Protein AF-A0A7U9QWN6-F1 (afdb_monomer_lite)

Secondary structure (DSSP, 8-state):
-HHHHHHHHHHHS--SS-HHHHHHHHHHHHHHTTSS-HHHHHHHHHHHHHHHHHHTHHHHHHHHHTHHHHGGGHHHHHHHHHHHHHHHHHHHHHHHHHHHHHHHT-

Foldseek 3Di:
DLLVVLVVVCVVPVDVDDSVVSSVVSVVVCVVVVVDDCVVCVVVVVVVVVCVVVVCVVVVVVVVVVCVVCVVCVVVVVVCVVVVVVVVVVVVVVVVVVVVVVVVVD

Sequence (106 aa):
MISFIGELLHEFLPLPVPASIYGIVILFACLECKIIKVADIRETSIFLIEIMPIMFIPAAVGLMDSWEIIKPSLLSYGVITVVTTVAVMAVSGKAVQFIMHRREKK

Radius of gyration: 19.56 Å; chains: 1; bounding box: 48×32×48 Å

pLDDT: mean 83.67, std 12.65, range [41.69, 97.06]

Structure (mmCIF, N/CA/C/O backbone):
data_AF-A0A7U9QWN6-F1
#
_entry.id   AF-A0A7U9QWN6-F1
#
loop_
_atom_site.group_PDB
_atom_site.id
_atom_site.type_symbol
_atom_site.label_atom_id
_atom_site.label_alt_id
_atom_site.label_comp_id
_atom_site.label_asym_id
_atom_site.label_entity_id
_atom_site.label_seq_id
_atom_site.pdbx_PDB_ins_code
_atom_site.Cartn_x
_atom_site.Cartn_y
_atom_site.Cartn_z
_atom_site.occupancy
_atom_site.B_iso_or_equiv
_atom_site.auth_seq_id
_atom_site.auth_comp_id
_atom_site.auth_asym_id
_atom_site.auth_atom_id
_atom_site.pdbx_PDB_model_num
ATOM 1 N N . MET A 1 1 ? 5.488 2.094 20.995 1.00 56.47 1 MET A N 1
ATOM 2 C CA . MET A 1 1 ? 4.764 1.240 21.968 1.00 56.47 1 MET A CA 1
ATOM 3 C C . MET A 1 1 ? 3.863 0.222 21.274 1.00 56.47 1 MET A C 1
ATOM 5 O O . MET A 1 1 ? 4.097 -0.960 21.457 1.00 56.47 1 MET A O 1
ATOM 9 N N . ILE A 1 2 ? 2.915 0.643 20.423 1.00 61.44 2 ILE A N 1
ATOM 10 C CA . ILE A 1 2 ? 2.032 -0.275 19.667 1.00 61.44 2 ILE A CA 1
ATOM 11 C C . ILE A 1 2 ? 2.820 -1.236 18.761 1.00 61.44 2 ILE A C 1
ATOM 13 O O . ILE A 1 2 ? 2.571 -2.434 18.802 1.00 61.44 2 ILE A O 1
ATOM 17 N N . SER A 1 3 ? 3.827 -0.752 18.024 1.00 60.00 3 SER A N 1
ATOM 18 C CA . SER A 1 3 ? 4.674 -1.617 17.184 1.00 60.00 3 SER A CA 1
ATOM 19 C C . SER A 1 3 ? 5.471 -2.648 17.990 1.00 60.00 3 SER A C 1
ATOM 21 O O . SER A 1 3 ? 5.624 -3.770 17.544 1.00 60.00 3 SER A O 1
ATOM 23 N N . PHE A 1 4 ? 5.895 -2.298 19.209 1.00 61.69 4 PHE A N 1
ATOM 24 C CA . PHE A 1 4 ? 6.646 -3.191 20.100 1.00 61.69 4 PHE A CA 1
ATOM 25 C C . PHE A 1 4 ? 5.745 -4.286 20.691 1.00 61.69 4 PHE A C 1
ATOM 27 O O . PHE A 1 4 ? 6.150 -5.433 20.816 1.00 61.69 4 PHE A O 1
ATOM 34 N N . ILE A 1 5 ? 4.487 -3.948 21.004 1.00 63.25 5 ILE A N 1
ATOM 35 C CA . ILE A 1 5 ? 3.460 -4.923 21.403 1.00 63.25 5 ILE A CA 1
ATOM 36 C C . ILE A 1 5 ? 3.088 -5.826 20.219 1.00 63.25 5 ILE A C 1
ATOM 38 O O . ILE A 1 5 ? 2.898 -7.019 20.416 1.00 63.25 5 ILE A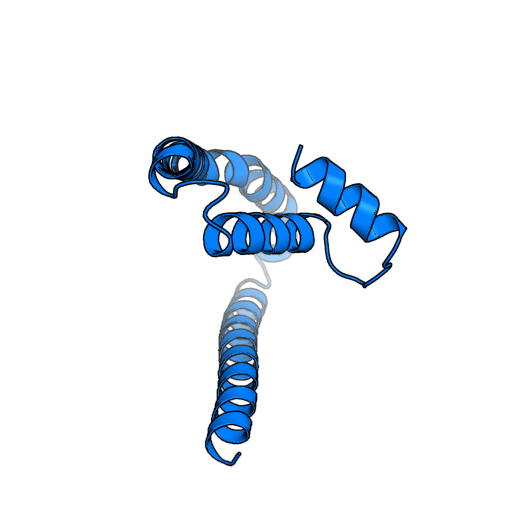 O 1
ATOM 42 N N . GLY A 1 6 ? 3.014 -5.283 18.999 1.00 60.00 6 GLY A N 1
ATOM 43 C CA . GLY A 1 6 ? 2.781 -6.057 17.775 1.00 60.00 6 GLY A CA 1
ATOM 44 C C . GLY A 1 6 ? 3.911 -7.037 17.455 1.00 60.00 6 GLY A C 1
ATOM 45 O O . GLY A 1 6 ? 3.638 -8.154 17.032 1.00 60.00 6 GLY A O 1
ATOM 46 N N . GLU A 1 7 ? 5.158 -6.654 17.718 1.00 63.78 7 GLU A N 1
ATOM 47 C CA . GLU A 1 7 ? 6.343 -7.505 17.564 1.00 63.78 7 GLU A CA 1
ATOM 48 C C . GLU A 1 7 ? 6.401 -8.597 18.648 1.00 63.78 7 GLU A C 1
ATOM 50 O O . GLU A 1 7 ? 6.615 -9.766 18.337 1.00 63.78 7 GLU A O 1
ATOM 55 N N . LEU A 1 8 ? 6.052 -8.261 19.898 1.00 63.56 8 LEU A N 1
ATOM 56 C CA . LEU A 1 8 ? 5.906 -9.235 20.990 1.00 63.56 8 LEU A CA 1
ATOM 57 C C . LEU A 1 8 ? 4.761 -10.239 20.738 1.00 63.56 8 LEU A C 1
ATOM 59 O O . LEU A 1 8 ? 4.859 -11.411 21.097 1.00 63.56 8 LEU A O 1
ATOM 63 N N . LEU A 1 9 ? 3.670 -9.793 20.105 1.00 58.78 9 LEU A N 1
ATOM 64 C CA . LEU A 1 9 ? 2.5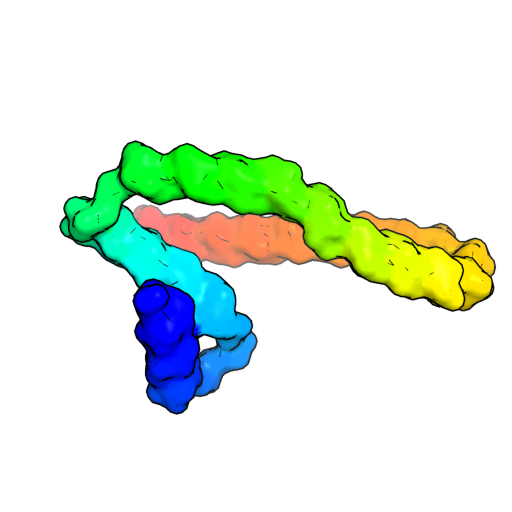62 -10.652 19.669 1.00 58.78 9 LEU A CA 1
ATOM 65 C C . LEU A 1 9 ? 2.929 -11.518 18.459 1.00 58.78 9 LEU A C 1
ATOM 67 O O . LEU A 1 9 ? 2.430 -12.636 18.363 1.00 58.78 9 LEU A O 1
ATOM 71 N N . HIS A 1 10 ? 3.787 -11.033 17.559 1.00 59.59 10 HIS A N 1
ATOM 72 C CA . HIS A 1 10 ? 4.294 -11.806 16.423 1.00 59.59 10 HIS A CA 1
ATOM 73 C C . HIS A 1 10 ? 5.195 -12.967 16.873 1.00 59.59 10 HIS A C 1
ATOM 75 O O . HIS A 1 10 ? 5.075 -14.069 16.345 1.00 59.59 10 HIS A O 1
ATOM 81 N N . GLU A 1 11 ? 6.022 -12.753 17.900 1.00 61.41 11 GLU A N 1
ATOM 82 C CA . GLU A 1 11 ? 6.816 -13.810 18.548 1.00 61.41 11 GLU A CA 1
ATOM 83 C C . GLU A 1 11 ? 5.931 -14.896 19.199 1.00 61.41 11 GLU A C 1
ATOM 85 O O . GLU A 1 11 ? 6.262 -16.079 19.157 1.00 61.41 11 GLU A O 1
ATOM 90 N N . PHE A 1 12 ? 4.775 -14.521 19.767 1.00 59.12 12 PHE A N 1
ATOM 91 C CA . PHE A 1 12 ? 3.851 -15.460 20.428 1.00 59.12 12 PHE A CA 1
ATOM 92 C C . PHE A 1 12 ? 2.843 -16.142 19.482 1.00 59.12 12 PHE A C 1
ATOM 94 O O . PHE A 1 12 ? 2.427 -17.273 19.739 1.00 59.12 12 PHE A O 1
ATOM 101 N N . LEU A 1 13 ? 2.432 -15.476 18.399 1.00 59.91 13 LEU A N 1
ATOM 102 C CA . LEU A 1 13 ? 1.618 -16.035 17.317 1.00 59.91 13 LEU A CA 1
ATOM 103 C C . LEU A 1 13 ? 2.403 -15.913 16.001 1.00 59.91 13 LEU A C 1
ATOM 105 O O . LEU A 1 13 ? 2.265 -14.891 15.319 1.00 59.91 13 LEU A O 1
ATOM 109 N N . PRO A 1 14 ? 3.165 -16.949 15.599 1.00 59.50 14 PRO A N 1
ATOM 110 C CA . PRO A 1 14 ? 3.942 -16.940 14.366 1.00 59.50 14 PRO A CA 1
ATOM 111 C C . PRO A 1 14 ? 3.009 -17.176 13.170 1.00 59.50 14 PRO A C 1
ATOM 113 O O . PRO A 1 14 ? 3.007 -18.235 12.542 1.00 59.50 14 PRO A O 1
ATOM 116 N N . LEU A 1 15 ? 2.152 -16.201 12.870 1.00 59.22 15 LEU A N 1
ATOM 117 C CA . LEU A 1 15 ? 1.454 -16.159 11.592 1.00 59.22 15 LEU A CA 1
ATOM 118 C C . LEU A 1 15 ? 2.420 -15.569 10.549 1.00 59.22 15 LEU A C 1
ATOM 120 O O . LEU A 1 15 ? 3.188 -14.664 10.880 1.00 59.22 15 LEU A O 1
ATOM 124 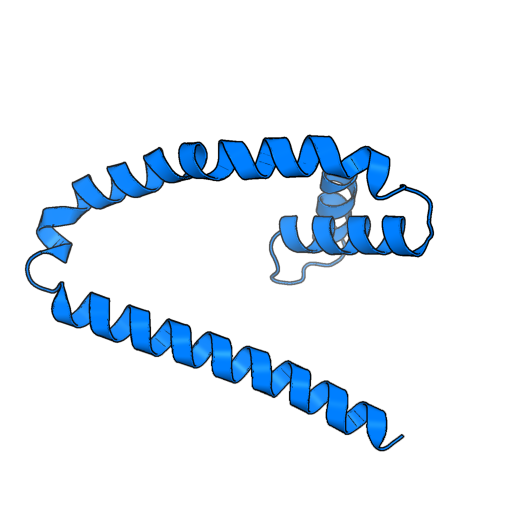N N . PRO A 1 16 ? 2.388 -16.038 9.287 1.00 64.44 16 PRO A N 1
ATOM 125 C CA . PRO A 1 16 ? 3.256 -15.575 8.200 1.00 64.44 16 PRO A CA 1
ATOM 126 C C . PRO A 1 16 ? 2.829 -14.186 7.689 1.00 64.44 16 PRO A C 1
ATOM 128 O O . PRO A 1 16 ? 2.577 -13.987 6.502 1.00 64.44 16 PRO A O 1
ATOM 131 N N . VAL A 1 17 ? 2.676 -13.223 8.595 1.00 69.44 17 VAL A N 1
ATOM 132 C CA . VAL A 1 17 ? 2.279 -11.844 8.310 1.00 69.44 17 VAL A CA 1
ATOM 133 C C . VAL A 1 17 ? 3.309 -10.879 8.900 1.00 69.44 17 VAL A C 1
ATOM 135 O O . VAL A 1 17 ? 3.766 -11.095 10.021 1.00 69.44 17 VAL A O 1
ATOM 138 N N . PRO A 1 18 ? 3.676 -9.805 8.176 1.00 73.69 18 PRO A N 1
ATOM 139 C CA . PRO A 1 18 ? 4.611 -8.804 8.681 1.00 73.69 18 PRO A CA 1
ATOM 140 C C . PRO A 1 18 ? 4.126 -8.156 9.983 1.00 73.69 18 PRO A C 1
ATOM 142 O O . PRO A 1 18 ? 2.928 -7.915 10.154 1.00 73.69 18 PRO A O 1
ATOM 145 N N . ALA A 1 19 ? 5.061 -7.761 10.851 1.00 76.19 19 ALA A N 1
ATOM 146 C CA . ALA A 1 19 ? 4.768 -7.062 12.107 1.00 76.19 19 ALA A CA 1
ATOM 147 C C . ALA A 1 19 ? 3.902 -5.793 11.918 1.00 76.19 19 ALA A C 1
ATOM 149 O O . ALA A 1 19 ? 3.094 -5.446 12.782 1.00 76.19 19 ALA A O 1
ATOM 150 N N . SER A 1 20 ? 4.001 -5.126 10.759 1.00 81.62 20 SER A N 1
ATOM 151 C CA . SER A 1 20 ? 3.179 -3.956 10.417 1.00 81.62 20 SER A CA 1
ATOM 152 C C . SER A 1 20 ? 1.675 -4.254 10.394 1.00 81.62 20 SER A C 1
ATOM 154 O O . SER A 1 20 ? 0.885 -3.400 10.799 1.00 81.62 20 SER A O 1
ATOM 156 N N . ILE A 1 21 ? 1.266 -5.464 9.998 1.00 84.00 21 ILE A N 1
ATOM 157 C CA . ILE A 1 21 ? -0.145 -5.871 9.981 1.00 84.00 21 ILE A CA 1
ATOM 158 C C . ILE A 1 21 ? -0.695 -5.957 11.409 1.00 84.00 21 ILE A C 1
ATOM 160 O O . ILE A 1 21 ? -1.779 -5.442 11.679 1.00 84.00 21 ILE A O 1
ATOM 164 N N . TYR A 1 22 ? 0.072 -6.517 12.351 1.00 80.19 22 TYR A N 1
ATOM 165 C CA . TYR A 1 22 ? -0.314 -6.554 13.766 1.00 80.19 22 TYR A CA 1
ATOM 166 C C . TYR A 1 22 ? -0.441 -5.149 14.358 1.00 80.19 22 TYR A C 1
ATOM 168 O O . TYR A 1 22 ? -1.409 -4.867 15.063 1.00 80.19 22 TYR A O 1
ATOM 176 N N . GLY A 1 23 ? 0.491 -4.247 14.032 1.00 82.12 23 GLY A N 1
ATOM 177 C CA . GLY A 1 23 ? 0.435 -2.852 14.473 1.00 82.12 23 GLY A CA 1
ATOM 178 C C . GLY A 1 23 ? -0.852 -2.140 14.040 1.00 82.12 23 GLY A C 1
ATOM 179 O O . GLY A 1 23 ? -1.464 -1.442 14.849 1.00 82.12 23 GLY A O 1
ATOM 180 N N . ILE A 1 24 ? -1.304 -2.368 12.800 1.00 86.00 24 ILE A N 1
ATOM 181 C CA . ILE A 1 24 ? -2.568 -1.818 12.280 1.00 86.00 24 ILE A CA 1
ATOM 182 C C . ILE A 1 24 ? -3.771 -2.398 13.031 1.00 86.00 24 ILE A C 1
ATOM 184 O O . ILE A 1 24 ? -4.658 -1.642 13.425 1.00 86.00 24 ILE A O 1
ATOM 188 N N . VAL A 1 25 ? -3.801 -3.713 13.270 1.00 86.06 25 VAL A N 1
ATOM 189 C CA . VAL A 1 25 ? -4.903 -4.367 14.000 1.00 86.06 25 VAL A CA 1
ATOM 190 C C . VAL A 1 25 ? -4.997 -3.859 15.442 1.00 86.06 25 VAL A C 1
ATOM 192 O O . VAL A 1 25 ? -6.095 -3.584 15.923 1.00 86.06 25 VAL A O 1
ATOM 195 N N . ILE A 1 26 ? -3.862 -3.678 16.122 1.00 84.38 26 ILE A N 1
ATOM 196 C CA . ILE A 1 26 ? -3.824 -3.136 17.487 1.00 84.38 26 ILE A CA 1
ATOM 197 C C . ILE A 1 26 ? -4.293 -1.679 17.502 1.00 84.38 26 ILE A C 1
ATOM 199 O O . ILE A 1 26 ? -5.122 -1.318 18.336 1.00 84.38 26 ILE A O 1
ATOM 203 N N . LEU A 1 27 ? -3.804 -0.845 16.577 1.00 86.25 27 LEU A N 1
ATOM 204 C CA . LEU A 1 27 ? -4.244 0.548 16.473 1.00 86.25 27 LEU A CA 1
ATOM 205 C C . LEU A 1 27 ? -5.755 0.626 16.219 1.00 86.25 27 LEU A C 1
ATOM 207 O O . LEU A 1 27 ? -6.444 1.401 16.878 1.00 86.25 27 LEU A O 1
ATOM 211 N N . PHE A 1 28 ? -6.272 -0.213 15.321 1.00 88.31 28 PHE A N 1
ATOM 212 C CA . PHE A 1 28 ? -7.702 -0.324 15.050 1.00 88.31 28 PHE A CA 1
ATOM 213 C C . PHE A 1 28 ? -8.491 -0.713 16.309 1.00 88.31 28 PHE A C 1
ATOM 215 O O . PHE A 1 28 ? -9.455 -0.035 16.656 1.00 88.31 28 PHE A O 1
ATOM 222 N N . ALA A 1 29 ? -8.041 -1.725 17.056 1.00 87.75 29 ALA A N 1
ATOM 223 C CA . ALA A 1 29 ? -8.670 -2.117 18.317 1.00 87.75 29 ALA A CA 1
ATOM 224 C C . ALA A 1 29 ? -8.647 -0.985 19.366 1.00 87.75 29 ALA A C 1
ATOM 226 O O . ALA A 1 29 ? -9.638 -0.763 20.058 1.00 87.75 29 ALA A O 1
ATOM 227 N N . CYS A 1 30 ? -7.554 -0.223 19.471 1.00 85.69 30 CYS A N 1
ATOM 228 C CA . CYS A 1 30 ? -7.474 0.934 20.370 1.00 85.69 30 CYS A CA 1
ATOM 229 C C . CYS A 1 30 ? -8.432 2.071 19.975 1.00 85.69 30 CYS A C 1
ATOM 231 O O . CYS A 1 30 ? -8.961 2.746 20.865 1.00 85.69 30 CYS A O 1
ATOM 233 N N . LEU A 1 31 ? -8.649 2.284 18.673 1.00 87.81 31 LEU A N 1
ATOM 234 C CA . LEU A 1 31 ? -9.606 3.264 18.149 1.00 87.81 31 LEU A CA 1
ATOM 235 C C . LEU A 1 31 ? -11.056 2.830 18.418 1.00 87.81 31 LEU A C 1
ATOM 237 O O . LEU A 1 31 ? -11.844 3.636 18.911 1.00 87.81 31 LEU A O 1
ATOM 241 N N . GLU A 1 32 ? -11.389 1.558 18.178 1.00 87.06 32 GLU A N 1
ATOM 242 C CA . GLU A 1 32 ? -12.707 0.975 18.488 1.00 87.06 32 GLU A CA 1
ATOM 243 C C . GLU A 1 32 ? -13.021 1.044 19.992 1.00 87.06 32 GLU A C 1
ATOM 245 O O . GLU A 1 32 ? -14.103 1.472 20.397 1.00 87.06 32 GLU A O 1
ATOM 250 N N . CYS A 1 33 ? -12.040 0.729 20.845 1.00 86.75 33 CYS A N 1
ATOM 251 C CA . CYS A 1 33 ? -12.153 0.857 22.301 1.00 86.75 33 CYS A CA 1
ATOM 252 C C . CYS A 1 33 ? -12.138 2.320 22.798 1.00 86.75 33 CYS A C 1
ATOM 254 O O . CYS A 1 33 ? -12.199 2.543 24.008 1.00 86.75 33 CYS A O 1
ATOM 256 N N . LYS A 1 34 ? -12.035 3.317 21.901 1.00 82.00 34 LYS A N 1
ATOM 257 C CA . LYS A 1 34 ? -11.935 4.763 22.199 1.00 82.00 34 LYS A CA 1
ATOM 258 C C . LYS A 1 34 ? -10.808 5.143 23.170 1.00 82.00 34 LYS A C 1
ATOM 260 O O . LYS A 1 34 ? -10.853 6.212 23.776 1.00 82.00 34 LYS A O 1
ATOM 265 N N . ILE A 1 35 ? -9.788 4.294 23.299 1.00 84.00 35 ILE A N 1
ATOM 266 C CA . ILE A 1 35 ? -8.595 4.570 24.115 1.00 84.00 35 ILE A CA 1
ATOM 267 C C . ILE A 1 35 ? -7.796 5.709 23.472 1.00 84.00 35 ILE A C 1
ATOM 269 O O . ILE A 1 35 ? -7.235 6.552 24.166 1.00 84.00 35 ILE A O 1
ATOM 273 N N . ILE A 1 36 ? -7.779 5.741 22.138 1.00 80.56 36 ILE A N 1
ATOM 274 C CA . ILE A 1 36 ? -7.110 6.757 21.326 1.00 80.56 36 ILE A CA 1
ATOM 275 C C . ILE A 1 36 ? -8.180 7.470 20.497 1.00 80.56 36 ILE A C 1
ATOM 277 O O . ILE A 1 36 ? -9.016 6.816 19.869 1.00 80.56 36 ILE A O 1
ATOM 281 N N . LYS A 1 37 ? -8.176 8.807 20.477 1.00 84.44 37 LYS A N 1
ATOM 282 C CA . LYS A 1 37 ? -9.061 9.572 19.590 1.00 84.44 37 LYS A CA 1
ATOM 283 C C . LYS A 1 37 ? -8.397 9.733 18.230 1.00 84.44 37 LYS A C 1
ATOM 285 O O . LYS A 1 37 ? -7.209 10.022 18.137 1.00 84.44 37 LYS A O 1
ATOM 290 N N . VAL A 1 38 ? -9.191 9.635 17.164 1.00 84.56 38 VAL A N 1
ATOM 291 C CA . VAL A 1 38 ? -8.712 9.847 15.785 1.00 84.56 38 VAL A CA 1
ATOM 292 C C . VAL A 1 38 ? -8.054 11.223 15.626 1.00 84.56 38 VAL A C 1
ATOM 294 O O . VAL A 1 38 ? -7.066 11.343 14.913 1.00 84.56 38 VAL A O 1
ATOM 297 N N . ALA A 1 39 ? -8.558 12.249 16.322 1.00 85.31 39 ALA A N 1
ATOM 298 C CA . ALA A 1 39 ? -7.990 13.597 16.294 1.00 85.31 39 ALA A CA 1
ATOM 299 C C . ALA A 1 39 ? -6.513 13.635 16.726 1.00 85.31 39 ALA A C 1
ATOM 301 O O . ALA A 1 39 ? -5.732 14.359 16.116 1.00 85.31 39 ALA A O 1
ATOM 302 N N . ASP A 1 40 ? -6.125 12.809 17.702 1.00 86.12 40 ASP A N 1
ATOM 303 C CA . ASP A 1 40 ? -4.774 12.810 18.271 1.00 86.12 40 ASP A CA 1
ATOM 304 C C . ASP A 1 40 ? -3.744 12.196 17.307 1.00 86.12 40 ASP A C 1
ATOM 306 O O . ASP A 1 40 ? -2.578 12.578 17.313 1.00 86.12 40 ASP A O 1
ATOM 310 N N . ILE A 1 41 ? -4.167 11.259 16.449 1.00 88.81 41 ILE A N 1
ATOM 311 C CA . ILE A 1 41 ? -3.290 10.575 15.481 1.00 88.81 41 ILE A CA 1
ATOM 312 C C . ILE A 1 41 ? -3.356 11.165 14.069 1.00 88.81 41 ILE A C 1
ATOM 314 O O . ILE A 1 41 ? -2.508 10.847 13.232 1.00 88.81 41 ILE A O 1
ATOM 318 N N . ARG A 1 42 ? -4.372 11.983 13.768 1.00 89.81 42 ARG A N 1
ATOM 319 C CA . ARG A 1 42 ? -4.660 12.455 12.407 1.00 89.81 42 ARG A CA 1
ATOM 320 C C . ARG A 1 42 ? -3.541 13.327 11.851 1.00 89.81 42 ARG A C 1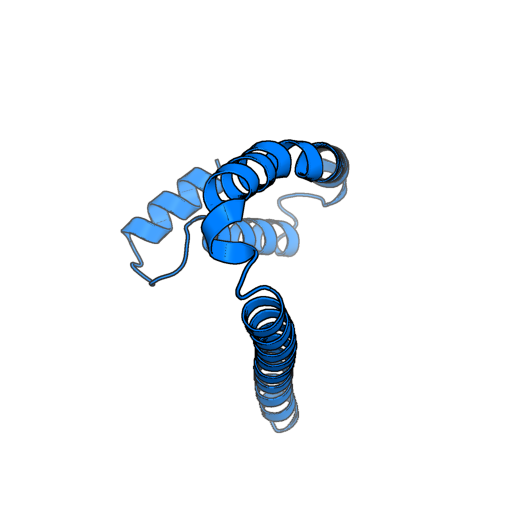
ATOM 322 O O . ARG A 1 42 ? -3.078 13.053 10.750 1.00 89.81 42 ARG A O 1
ATOM 329 N N . GLU A 1 43 ? -3.106 14.329 12.610 1.00 92.62 43 GLU A N 1
ATOM 330 C CA . GLU A 1 43 ? -2.030 15.246 12.199 1.00 92.62 43 GLU A CA 1
ATOM 331 C C . GLU A 1 43 ? -0.734 14.483 11.910 1.00 92.62 43 GLU A C 1
ATOM 333 O O . GLU A 1 43 ? -0.155 14.602 10.832 1.00 92.62 43 GLU A O 1
ATOM 338 N N . THR A 1 44 ? -0.324 13.599 12.824 1.00 90.75 44 THR A N 1
ATOM 339 C CA . THR A 1 44 ? 0.881 12.783 12.635 1.00 90.75 44 THR A CA 1
ATOM 340 C C . THR A 1 44 ? 0.751 11.834 11.445 1.00 90.75 44 THR A C 1
ATOM 342 O O . THR A 1 44 ? 1.708 11.659 10.699 1.00 90.75 44 THR A O 1
ATOM 345 N N . SER A 1 45 ? -0.423 11.235 11.229 1.00 90.62 45 SER A N 1
ATOM 346 C CA . SER A 1 45 ? -0.650 10.333 10.092 1.00 90.62 45 SER A CA 1
ATOM 347 C C . SER A 1 45 ? -0.563 11.072 8.758 1.00 90.62 45 SER A C 1
ATOM 349 O O . SER A 1 45 ? 0.046 10.556 7.827 1.00 90.62 45 SER A O 1
ATOM 351 N N . ILE A 1 46 ? -1.127 12.281 8.669 1.00 94.25 46 ILE A N 1
ATOM 352 C CA . ILE A 1 46 ? -1.032 13.125 7.469 1.00 94.25 46 ILE A CA 1
ATOM 353 C C . ILE A 1 46 ? 0.428 13.474 7.194 1.00 94.25 46 ILE A C 1
ATOM 355 O O . ILE A 1 46 ? 0.899 13.227 6.088 1.00 94.25 46 ILE A O 1
ATOM 359 N N . PHE A 1 47 ? 1.166 13.923 8.210 1.00 94.00 47 PHE A N 1
ATOM 360 C CA . PHE A 1 47 ? 2.596 14.200 8.083 1.00 94.00 47 PHE A CA 1
ATOM 361 C C . PHE A 1 47 ? 3.391 12.980 7.578 1.00 94.00 47 PHE A C 1
ATOM 363 O O . PHE A 1 47 ? 4.223 13.099 6.680 1.00 94.00 47 PHE A O 1
ATOM 370 N N . LEU A 1 48 ? 3.113 11.781 8.106 1.00 92.75 48 LEU A N 1
ATOM 371 C CA . LEU A 1 48 ? 3.763 10.547 7.650 1.00 92.75 48 LEU A CA 1
ATOM 372 C C . LEU A 1 48 ? 3.403 10.186 6.199 1.00 92.75 48 LEU A C 1
ATOM 374 O O . LEU A 1 48 ? 4.260 9.712 5.453 1.00 92.75 48 LEU A O 1
ATOM 378 N N . ILE A 1 49 ? 2.154 10.413 5.788 1.00 93.44 49 ILE A N 1
ATOM 379 C CA . ILE A 1 49 ? 1.708 10.202 4.403 1.00 93.44 49 ILE A CA 1
ATOM 380 C C . ILE A 1 49 ? 2.402 11.194 3.461 1.00 93.44 49 ILE A C 1
ATOM 382 O O . ILE A 1 49 ? 2.809 10.807 2.366 1.00 93.44 49 ILE A O 1
ATOM 386 N N . GLU A 1 50 ? 2.593 12.442 3.886 1.00 94.81 50 GLU A N 1
ATOM 387 C CA . GLU A 1 50 ? 3.264 13.480 3.095 1.00 94.81 50 GLU A CA 1
ATOM 388 C C . GLU A 1 50 ? 4.742 13.170 2.825 1.00 94.81 50 GLU A C 1
ATOM 390 O O . GLU A 1 50 ? 5.237 13.480 1.742 1.00 94.81 50 GLU A O 1
ATOM 395 N N . ILE A 1 51 ? 5.446 12.514 3.754 1.00 93.88 51 ILE A N 1
ATOM 396 C CA . ILE A 1 51 ? 6.844 12.092 3.544 1.00 93.88 51 ILE A CA 1
ATOM 397 C C . ILE A 1 51 ? 6.975 10.734 2.831 1.00 93.88 51 ILE A C 1
ATOM 399 O O . ILE A 1 51 ? 8.077 10.366 2.418 1.00 93.88 51 ILE A O 1
ATOM 403 N N . MET A 1 52 ? 5.880 9.985 2.647 1.00 94.00 52 MET A N 1
ATOM 404 C CA . MET A 1 52 ? 5.888 8.673 1.983 1.00 94.00 52 MET A CA 1
ATOM 405 C C . MET A 1 52 ? 6.515 8.704 0.568 1.00 94.00 52 MET A C 1
ATOM 407 O O . MET A 1 52 ? 7.310 7.813 0.271 1.00 94.00 52 MET A O 1
ATOM 411 N N . PRO A 1 53 ? 6.271 9.719 -0.293 1.00 94.00 53 PRO A N 1
ATOM 412 C CA . PRO A 1 53 ? 6.955 9.857 -1.582 1.00 94.00 53 PRO A CA 1
ATOM 413 C C . PRO A 1 53 ? 8.485 9.878 -1.482 1.00 94.00 53 PRO A C 1
ATOM 415 O O . PRO A 1 53 ? 9.159 9.273 -2.313 1.00 94.00 53 PRO A O 1
ATOM 418 N N . ILE A 1 54 ? 9.040 10.523 -0.450 1.00 94.25 54 ILE A N 1
ATOM 419 C CA . ILE A 1 54 ? 10.494 10.608 -0.233 1.00 94.25 54 ILE A CA 1
ATOM 420 C C . ILE A 1 54 ? 11.064 9.216 0.072 1.00 94.25 54 ILE A C 1
ATOM 422 O O . ILE A 1 54 ? 12.128 8.857 -0.431 1.00 94.25 54 ILE A O 1
ATOM 426 N N . MET A 1 55 ? 10.322 8.393 0.820 1.00 90.88 55 MET A N 1
ATOM 427 C CA . MET A 1 55 ? 10.704 7.008 1.125 1.00 90.88 55 MET A CA 1
ATOM 428 C C . MET A 1 55 ? 10.699 6.088 -0.108 1.00 90.88 55 MET A C 1
ATOM 430 O O . MET A 1 55 ? 11.324 5.030 -0.072 1.00 90.88 55 MET A O 1
ATOM 434 N N . PHE A 1 56 ? 10.052 6.476 -1.214 1.00 90.88 56 PHE A N 1
ATOM 435 C CA . PHE A 1 56 ? 10.088 5.722 -2.474 1.00 90.88 56 PHE A CA 1
ATOM 436 C C . PHE A 1 56 ? 11.290 6.058 -3.367 1.00 90.88 56 PHE A C 1
ATOM 438 O O . PHE A 1 56 ? 11.576 5.301 -4.296 1.00 90.88 56 PHE A O 1
ATOM 445 N N . ILE A 1 57 ? 12.028 7.139 -3.087 1.00 93.81 57 ILE A N 1
ATOM 446 C CA . ILE A 1 57 ? 13.195 7.544 -3.889 1.00 93.81 57 ILE A CA 1
ATOM 447 C C . ILE A 1 57 ? 14.257 6.426 -3.968 1.00 93.81 57 ILE A C 1
ATOM 449 O O . ILE A 1 57 ? 14.677 6.114 -5.082 1.00 93.81 57 ILE A O 1
ATOM 453 N N . PRO A 1 58 ? 14.666 5.755 -2.868 1.00 91.56 58 PRO A N 1
ATOM 454 C CA . PRO A 1 58 ? 15.665 4.684 -2.937 1.00 91.56 58 PRO A CA 1
ATOM 455 C C . PRO A 1 58 ? 15.222 3.501 -3.804 1.00 91.56 58 PRO A C 1
ATOM 457 O O . PRO A 1 58 ? 16.023 2.946 -4.550 1.00 91.56 58 PRO A O 1
ATOM 460 N N . ALA A 1 59 ? 13.935 3.145 -3.749 1.00 90.69 59 ALA A N 1
ATOM 461 C CA . ALA A 1 59 ? 13.376 2.087 -4.584 1.00 90.69 59 ALA A CA 1
ATOM 462 C C . ALA A 1 59 ? 13.406 2.470 -6.074 1.00 90.69 59 ALA A C 1
ATOM 464 O O . ALA A 1 59 ? 13.732 1.634 -6.914 1.00 90.69 59 ALA A O 1
ATOM 465 N N . ALA A 1 60 ? 13.119 3.735 -6.401 1.00 89.69 60 ALA A N 1
ATOM 466 C CA . ALA A 1 60 ? 13.201 4.242 -7.769 1.00 89.69 60 ALA A CA 1
ATOM 467 C C . ALA A 1 60 ? 14.645 4.243 -8.301 1.00 89.69 60 ALA A C 1
ATOM 469 O O . ALA A 1 60 ? 14.880 3.804 -9.425 1.00 89.69 60 ALA A O 1
ATOM 470 N N . VAL A 1 61 ? 15.614 4.676 -7.487 1.00 91.19 61 VAL A N 1
ATOM 471 C CA . VAL A 1 61 ? 17.040 4.669 -7.859 1.00 91.19 61 VAL A CA 1
ATOM 472 C C . VAL A 1 61 ? 17.558 3.239 -8.042 1.00 91.19 61 VAL A C 1
ATOM 474 O O . VAL A 1 61 ? 18.197 2.960 -9.050 1.00 91.19 61 VAL A O 1
ATOM 477 N N . GLY A 1 62 ? 17.206 2.298 -7.160 1.00 89.88 62 GLY A N 1
ATOM 478 C CA . GLY A 1 62 ? 17.583 0.887 -7.335 1.00 89.88 62 GLY A CA 1
ATOM 479 C C . GLY A 1 62 ? 16.999 0.247 -8.603 1.00 89.88 62 GLY A C 1
ATOM 480 O O . GLY A 1 62 ? 17.592 -0.658 -9.190 1.00 89.88 62 GLY A O 1
ATOM 481 N N . LEU A 1 63 ? 15.856 0.747 -9.082 1.00 89.94 63 LEU A N 1
ATOM 482 C CA . LEU A 1 63 ? 15.278 0.317 -10.355 1.00 89.94 63 LEU A CA 1
ATOM 483 C C . LEU A 1 63 ? 16.086 0.838 -11.555 1.00 89.94 63 LEU A C 1
ATOM 485 O O . LEU A 1 63 ? 16.174 0.140 -12.567 1.00 89.94 63 LEU A O 1
ATOM 489 N N . MET A 1 64 ? 16.723 2.012 -11.437 1.00 88.81 64 MET A N 1
ATOM 490 C CA . MET A 1 64 ? 17.637 2.537 -12.462 1.00 88.81 64 MET A CA 1
ATOM 491 C C . MET A 1 64 ? 18.883 1.659 -12.626 1.00 88.81 64 MET A C 1
ATOM 493 O O . MET A 1 64 ? 19.308 1.443 -13.758 1.00 88.81 64 MET A O 1
ATOM 497 N N . ASP A 1 65 ? 19.412 1.080 -11.545 1.00 88.56 65 ASP A N 1
ATOM 498 C CA . ASP A 1 65 ? 20.533 0.126 -11.624 1.00 88.56 65 ASP A CA 1
ATOM 499 C C . ASP A 1 65 ? 20.150 -1.151 -12.394 1.00 88.56 65 ASP A C 1
ATOM 501 O O . ASP A 1 65 ? 20.968 -1.753 -13.085 1.00 88.56 65 ASP A O 1
ATOM 505 N N . SER A 1 66 ? 18.876 -1.549 -12.330 1.00 86.00 66 SER A N 1
ATOM 506 C CA . SER A 1 66 ? 18.341 -2.716 -13.050 1.00 86.00 66 SER A CA 1
ATOM 507 C C . SER A 1 66 ? 17.795 -2.378 -14.445 1.00 86.00 66 SER A C 1
ATOM 509 O O . SER A 1 66 ? 17.212 -3.239 -15.115 1.00 86.00 66 SER A O 1
ATOM 511 N N . TRP A 1 67 ? 17.961 -1.136 -14.912 1.00 84.69 67 TRP A N 1
ATOM 512 C CA . TRP A 1 67 ? 17.333 -0.645 -16.141 1.00 84.69 67 TRP A CA 1
ATOM 513 C C . TRP A 1 67 ? 17.759 -1.420 -17.393 1.00 84.69 67 TRP A C 1
ATOM 515 O O . TRP A 1 67 ? 16.935 -1.657 -18.279 1.00 84.69 67 TRP A O 1
ATOM 525 N N . GLU A 1 68 ? 19.011 -1.878 -17.459 1.00 82.00 68 GLU A N 1
ATOM 526 C CA . GLU A 1 68 ? 19.533 -2.635 -18.606 1.00 82.00 68 GLU A CA 1
ATOM 527 C C . GLU A 1 68 ? 18.832 -3.988 -18.805 1.00 82.00 68 GLU A C 1
ATOM 529 O O . GLU A 1 68 ? 18.637 -4.422 -19.941 1.00 82.00 68 GLU A O 1
ATOM 534 N N . ILE A 1 69 ? 18.383 -4.618 -17.716 1.00 83.50 69 ILE A N 1
ATOM 535 C CA . ILE A 1 69 ? 17.672 -5.906 -17.733 1.00 83.50 69 ILE A CA 1
ATOM 536 C C . ILE A 1 69 ? 16.189 -5.695 -18.061 1.00 83.50 69 ILE A C 1
ATOM 538 O O . ILE A 1 69 ? 15.570 -6.490 -18.772 1.00 83.50 69 ILE A O 1
ATOM 542 N N . ILE A 1 70 ? 15.610 -4.599 -17.567 1.00 82.38 70 ILE A N 1
ATOM 543 C CA . ILE A 1 70 ? 14.184 -4.295 -17.719 1.00 82.38 70 ILE A CA 1
ATOM 544 C C . ILE A 1 70 ? 13.876 -3.804 -19.139 1.00 82.38 70 ILE A C 1
ATOM 546 O O . ILE A 1 70 ? 12.887 -4.241 -19.735 1.00 82.38 70 ILE A O 1
ATOM 550 N N . LYS A 1 71 ? 14.731 -2.943 -19.711 1.00 81.50 71 LYS A N 1
ATOM 551 C CA . LYS A 1 71 ? 14.553 -2.299 -21.026 1.00 81.50 71 LYS A CA 1
ATOM 552 C C . LYS A 1 71 ? 14.133 -3.252 -22.163 1.00 81.50 71 LYS A C 1
ATOM 554 O O . LYS A 1 71 ? 13.165 -2.922 -22.850 1.00 81.50 71 LYS A O 1
ATOM 559 N N . PRO A 1 72 ? 14.781 -4.413 -22.392 1.00 85.38 72 PRO A N 1
ATOM 560 C CA . PRO A 1 72 ? 14.390 -5.320 -23.477 1.00 85.38 72 PRO A CA 1
ATOM 561 C C . PRO A 1 72 ? 13.047 -6.033 -23.247 1.00 85.38 72 PRO A C 1
ATOM 563 O O . PRO A 1 72 ? 12.423 -6.460 -24.214 1.00 85.38 72 PRO A O 1
ATOM 566 N N . SER A 1 73 ? 12.575 -6.145 -22.000 1.00 85.94 73 SER A N 1
ATOM 567 C CA . SER A 1 73 ? 11.357 -6.893 -21.635 1.00 85.94 73 SER A CA 1
ATOM 568 C C . SER A 1 73 ? 10.252 -6.017 -21.031 1.00 85.94 73 SER A C 1
ATOM 570 O O . SER A 1 73 ? 9.324 -6.537 -20.409 1.00 85.94 73 SER A O 1
ATOM 572 N N . LEU A 1 74 ? 10.305 -4.695 -21.237 1.00 84.94 74 LEU A N 1
ATOM 573 C CA . LEU A 1 74 ? 9.346 -3.721 -20.692 1.00 84.94 74 LEU A CA 1
ATOM 574 C C . LEU A 1 74 ? 7.882 -4.100 -20.955 1.00 84.94 74 LEU A C 1
ATOM 576 O O . LEU A 1 74 ? 7.045 -3.972 -20.065 1.00 84.94 74 LEU A O 1
ATOM 580 N N . LEU A 1 75 ? 7.578 -4.612 -22.153 1.00 89.19 75 LEU A N 1
ATOM 581 C CA . LEU A 1 75 ? 6.224 -5.044 -22.508 1.00 89.19 75 LEU A CA 1
ATOM 582 C C . LEU A 1 75 ? 5.755 -6.218 -21.631 1.00 89.19 75 LEU A C 1
ATOM 584 O O . LEU A 1 75 ? 4.630 -6.209 -21.139 1.00 89.19 75 LEU A O 1
ATOM 588 N N . SER A 1 76 ? 6.629 -7.200 -21.396 1.00 89.69 76 SER A N 1
ATOM 589 C CA . SER A 1 76 ? 6.326 -8.373 -20.569 1.00 89.69 76 SER A CA 1
ATOM 590 C C . SER A 1 76 ? 6.077 -7.971 -19.112 1.00 89.69 76 SER A C 1
ATOM 592 O O . SER A 1 76 ? 5.054 -8.335 -18.528 1.00 89.69 76 SER A O 1
ATOM 594 N N . TYR A 1 77 ? 6.948 -7.126 -18.550 1.00 90.12 77 TYR A N 1
ATOM 595 C CA . TYR A 1 77 ? 6.788 -6.606 -17.188 1.00 90.12 77 TYR A CA 1
ATOM 596 C C . TYR A 1 77 ? 5.531 -5.744 -17.030 1.00 90.12 77 TYR A C 1
ATOM 598 O O . TYR A 1 77 ? 4.819 -5.878 -16.032 1.00 90.12 77 TYR A O 1
ATOM 606 N N . GLY A 1 78 ? 5.221 -4.898 -18.016 1.00 91.62 78 GLY A N 1
ATOM 607 C CA . GLY A 1 78 ? 4.017 -4.068 -18.006 1.00 91.62 78 GLY A CA 1
ATOM 608 C C . GLY A 1 78 ? 2.741 -4.906 -18.003 1.00 91.62 78 GLY A C 1
ATOM 609 O O . GLY A 1 78 ? 1.867 -4.702 -17.158 1.00 91.62 78 GLY A O 1
ATOM 610 N N . VAL A 1 79 ? 2.659 -5.905 -18.887 1.00 95.12 79 VAL A N 1
ATOM 611 C CA . VAL A 1 79 ? 1.507 -6.816 -18.951 1.00 95.12 79 VAL A CA 1
ATOM 612 C C . VAL A 1 79 ? 1.352 -7.593 -17.643 1.00 95.12 79 VAL A C 1
ATOM 614 O O . VAL A 1 79 ? 0.257 -7.608 -17.080 1.00 95.12 79 VAL A O 1
ATOM 617 N N . ILE A 1 80 ? 2.429 -8.180 -17.112 1.00 94.56 80 ILE A N 1
ATOM 618 C CA . ILE A 1 80 ? 2.385 -8.927 -15.844 1.00 94.56 80 ILE A CA 1
ATOM 619 C C . ILE A 1 80 ? 1.930 -8.028 -14.689 1.00 94.56 80 ILE A C 1
ATOM 621 O O . ILE A 1 80 ? 1.082 -8.438 -13.898 1.00 94.56 80 ILE A O 1
ATOM 625 N N . THR A 1 81 ? 2.430 -6.794 -14.607 1.00 93.50 81 THR A N 1
ATOM 626 C CA . THR A 1 81 ? 2.057 -5.844 -13.545 1.00 93.50 81 THR A CA 1
ATOM 627 C C . THR A 1 81 ? 0.568 -5.508 -13.594 1.00 93.50 81 THR A C 1
ATOM 629 O O . THR A 1 81 ? -0.111 -5.557 -12.569 1.00 93.50 81 THR A O 1
ATOM 632 N N . VAL A 1 82 ? 0.026 -5.221 -14.781 1.00 96.50 82 VAL A N 1
ATOM 633 C CA . VAL A 1 82 ? -1.402 -4.903 -14.940 1.00 96.50 82 VAL A CA 1
ATOM 634 C C . VAL A 1 82 ? -2.265 -6.118 -14.608 1.00 96.50 82 VAL A C 1
ATOM 636 O O . VAL A 1 82 ? -3.203 -6.013 -13.816 1.00 96.50 82 VAL A O 1
ATOM 639 N N . VAL A 1 83 ? -1.928 -7.284 -15.165 1.00 97.00 83 VAL A N 1
ATOM 640 C CA . VAL A 1 83 ? -2.687 -8.524 -14.953 1.00 97.00 83 VAL A CA 1
ATOM 641 C C . VAL A 1 83 ? -2.694 -8.920 -13.478 1.00 97.00 83 VAL A C 1
ATOM 643 O O . VAL A 1 83 ? -3.759 -9.206 -12.932 1.00 97.00 83 VAL A O 1
ATOM 646 N N . THR A 1 84 ? -1.539 -8.902 -12.809 1.00 96.56 84 THR A N 1
ATOM 647 C CA . THR A 1 84 ? -1.444 -9.257 -11.384 1.00 96.56 84 THR A CA 1
ATOM 648 C C . THR A 1 84 ? -2.160 -8.244 -10.497 1.00 96.56 84 THR A C 1
ATOM 650 O O . THR A 1 84 ? -2.863 -8.654 -9.577 1.00 96.56 84 THR A O 1
ATOM 653 N N . THR A 1 85 ? -2.087 -6.948 -10.807 1.00 95.94 85 THR A N 1
ATOM 654 C CA . THR A 1 85 ? -2.814 -5.904 -10.064 1.00 95.94 85 THR A CA 1
ATOM 655 C C . THR A 1 85 ? -4.325 -6.120 -10.137 1.00 95.94 85 THR A C 1
ATOM 657 O O . THR A 1 85 ? -4.996 -6.172 -9.104 1.00 95.94 85 THR A O 1
ATOM 660 N N . VAL A 1 86 ? -4.867 -6.321 -11.344 1.00 96.88 86 VAL A N 1
ATOM 661 C CA . VAL A 1 86 ? -6.300 -6.595 -11.543 1.00 96.88 86 VAL A CA 1
ATOM 662 C C . VAL A 1 86 ? -6.702 -7.904 -10.863 1.00 96.88 86 VAL A C 1
ATOM 664 O O . VAL A 1 86 ? -7.739 -7.958 -10.201 1.00 96.88 86 VAL A O 1
ATOM 667 N N . ALA A 1 87 ? -5.878 -8.948 -10.976 1.00 97.06 87 ALA A N 1
ATOM 668 C CA . ALA A 1 87 ? -6.138 -10.234 -10.341 1.00 97.06 87 ALA A CA 1
ATOM 669 C C . ALA A 1 87 ? -6.183 -10.121 -8.809 1.00 97.06 87 ALA A C 1
ATOM 671 O O . ALA A 1 87 ? -7.140 -10.591 -8.194 1.00 97.06 87 ALA A O 1
ATOM 672 N N . VAL A 1 88 ? -5.203 -9.457 -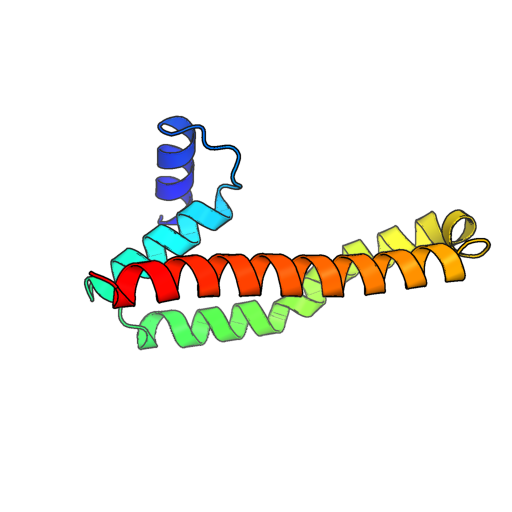8.187 1.00 96.56 88 VAL A N 1
ATOM 673 C CA . VAL A 1 88 ? -5.152 -9.253 -6.729 1.00 96.56 88 VAL A CA 1
ATOM 674 C C . VAL A 1 88 ? -6.353 -8.440 -6.252 1.00 96.56 88 VAL A C 1
ATOM 676 O O . VAL A 1 88 ? -6.992 -8.833 -5.273 1.00 96.56 88 VAL A O 1
ATOM 679 N N . MET A 1 89 ? -6.714 -7.360 -6.952 1.00 96.25 89 MET A N 1
ATOM 680 C CA . MET A 1 89 ? -7.911 -6.573 -6.630 1.00 96.25 89 MET A CA 1
ATOM 681 C C . MET A 1 89 ? -9.192 -7.410 -6.738 1.00 96.25 89 MET A C 1
ATOM 683 O O . MET A 1 89 ? -10.016 -7.393 -5.822 1.00 96.25 89 MET A O 1
ATOM 687 N N . ALA A 1 90 ? -9.354 -8.186 -7.814 1.00 96.62 90 ALA A N 1
ATOM 688 C CA . ALA A 1 90 ? -10.536 -9.018 -8.030 1.00 96.62 90 ALA A CA 1
ATOM 689 C C . ALA A 1 90 ? -10.663 -10.138 -6.986 1.00 96.62 90 ALA A C 1
ATOM 691 O O . ALA A 1 90 ? -11.754 -10.365 -6.459 1.00 96.62 90 ALA A O 1
ATOM 692 N N . VAL A 1 91 ? -9.565 -10.829 -6.667 1.00 96.88 91 VAL A N 1
ATOM 693 C CA . VAL A 1 91 ? -9.546 -11.909 -5.669 1.00 96.88 91 VAL A CA 1
ATOM 694 C C . VAL A 1 91 ? -9.808 -11.353 -4.273 1.00 96.88 91 VAL A C 1
ATOM 696 O O . VAL A 1 91 ? -10.671 -11.878 -3.572 1.00 96.88 91 VAL A O 1
ATOM 699 N N . SER A 1 92 ? -9.134 -10.267 -3.889 1.00 94.12 92 SER A N 1
ATOM 700 C CA . SER A 1 92 ? -9.323 -9.635 -2.576 1.00 94.12 92 SER A CA 1
ATOM 701 C C . SER A 1 92 ? -10.752 -9.110 -2.416 1.00 94.12 92 SER A C 1
ATOM 703 O O . SER A 1 92 ? -11.400 -9.368 -1.402 1.00 94.12 92 SER A O 1
ATOM 705 N N . GLY A 1 93 ? -11.290 -8.454 -3.451 1.00 93.88 93 GLY A N 1
ATOM 706 C CA . GLY A 1 93 ? -12.673 -7.980 -3.474 1.00 93.88 93 GLY A CA 1
ATOM 707 C C . GLY A 1 93 ? -13.685 -9.120 -3.361 1.00 93.88 93 GLY A C 1
ATOM 708 O O . GLY A 1 93 ? -14.563 -9.078 -2.497 1.00 93.88 93 GLY A O 1
ATOM 709 N N . LYS A 1 94 ? -13.532 -10.182 -4.166 1.00 94.94 94 LYS A N 1
ATOM 710 C CA . LYS A 1 94 ? -14.408 -11.361 -4.093 1.00 94.94 94 LYS A CA 1
ATOM 711 C C . LYS A 1 94 ? -14.309 -12.083 -2.753 1.00 94.94 94 LYS A C 1
ATOM 713 O O . LYS A 1 94 ? -15.334 -12.540 -2.258 1.00 94.94 94 LYS A O 1
ATOM 718 N N . ALA A 1 95 ? -13.122 -12.177 -2.156 1.00 94.25 95 ALA A N 1
ATOM 719 C CA . ALA A 1 95 ? -12.941 -12.797 -0.845 1.00 94.25 95 ALA A CA 1
ATOM 720 C C . ALA A 1 95 ? -13.732 -12.048 0.240 1.00 94.25 95 ALA A C 1
ATOM 722 O O . ALA A 1 95 ? -14.491 -12.667 0.989 1.00 94.25 95 ALA A O 1
ATOM 723 N N . VAL A 1 96 ? -13.632 -10.715 0.274 1.00 92.94 96 VAL A N 1
ATOM 724 C CA . VAL A 1 96 ? -14.399 -9.876 1.211 1.00 92.94 96 VAL A CA 1
ATOM 725 C C . VAL A 1 96 ? -15.901 -9.980 0.937 1.00 92.94 96 VAL A C 1
ATOM 727 O O . VAL A 1 96 ? -16.683 -10.220 1.860 1.00 92.94 96 VAL A O 1
ATOM 730 N N . GLN A 1 97 ? -16.316 -9.875 -0.329 1.00 91.75 97 GLN A N 1
ATOM 731 C CA . GLN A 1 97 ? -17.722 -10.005 -0.719 1.00 91.75 97 GLN A CA 1
ATOM 732 C C . GLN A 1 97 ? -18.301 -11.373 -0.343 1.00 91.75 97 GLN A C 1
ATOM 734 O O . GLN A 1 97 ? -19.433 -11.441 0.134 1.00 91.75 97 GLN A O 1
ATOM 739 N N . PHE A 1 98 ? -17.540 -12.455 -0.514 1.00 93.38 98 PHE A N 1
ATOM 740 C CA . PHE A 1 98 ? -17.957 -13.806 -0.144 1.00 93.38 98 PHE A CA 1
ATOM 741 C C . PHE A 1 98 ? -18.195 -13.935 1.364 1.00 93.38 98 PHE A C 1
ATOM 743 O O . PHE A 1 98 ? -19.221 -14.475 1.780 1.00 93.38 98 PHE A O 1
ATOM 750 N N . ILE A 1 99 ? -17.286 -13.399 2.187 1.00 92.38 99 ILE A N 1
ATOM 751 C CA . ILE A 1 99 ? -17.434 -13.388 3.651 1.00 92.38 99 ILE A CA 1
ATOM 752 C C . ILE A 1 99 ? -18.677 -12.585 4.061 1.00 92.38 99 ILE A C 1
ATOM 754 O O . ILE A 1 99 ? -19.437 -13.029 4.924 1.00 92.38 99 ILE A O 1
ATOM 758 N N . MET A 1 100 ? -18.921 -11.442 3.416 1.00 90.06 100 MET A N 1
ATOM 759 C CA . MET A 1 100 ? -20.063 -10.574 3.709 1.00 90.06 100 MET A CA 1
ATOM 760 C C . MET A 1 100 ? -21.409 -11.234 3.360 1.00 90.06 100 MET A C 1
ATOM 762 O O . MET A 1 100 ? -22.296 -11.286 4.211 1.00 90.06 100 MET A O 1
ATOM 766 N N . HIS A 1 101 ? -21.533 -11.859 2.183 1.00 86.62 101 HIS A N 1
ATOM 767 C CA . HIS A 1 101 ? -22.745 -12.600 1.789 1.00 86.62 101 HIS A CA 1
ATOM 768 C C . HIS A 1 101 ? -23.022 -13.818 2.682 1.00 86.62 101 HIS A C 1
ATOM 770 O O . HIS A 1 101 ? -24.167 -14.246 2.828 1.00 86.62 101 HIS A O 1
ATOM 776 N N . ARG A 1 102 ? -21.981 -14.411 3.281 1.00 78.62 102 ARG A N 1
ATOM 777 C CA . ARG A 1 102 ? -22.148 -15.505 4.247 1.00 78.62 102 ARG A CA 1
ATOM 778 C C . ARG A 1 102 ? -22.646 -15.020 5.608 1.00 78.62 102 ARG A C 1
ATOM 780 O O . ARG A 1 102 ? -23.257 -15.810 6.323 1.00 78.62 102 ARG A O 1
ATOM 787 N N . ARG A 1 103 ? -22.375 -13.760 5.963 1.00 74.62 103 ARG A N 1
ATOM 788 C CA . ARG A 1 103 ? -22.874 -13.122 7.187 1.00 74.62 103 ARG A CA 1
ATOM 789 C C . ARG A 1 103 ? -24.332 -12.683 7.064 1.00 74.62 103 ARG A C 1
ATOM 791 O O . ARG A 1 103 ? -25.050 -12.871 8.027 1.00 74.62 103 ARG A O 1
ATOM 798 N N . GLU A 1 104 ? -24.778 -12.192 5.906 1.00 64.50 104 GLU A N 1
ATOM 799 C CA . GLU A 1 104 ? -26.194 -11.814 5.692 1.00 64.50 104 GLU A CA 1
ATOM 800 C C . GLU A 1 104 ? -27.171 -13.002 5.674 1.00 64.50 104 GLU A C 1
ATOM 802 O O . GLU A 1 104 ? -28.372 -12.818 5.836 1.00 64.50 104 GLU A O 1
ATOM 807 N N . LYS A 1 105 ? -26.680 -14.232 5.475 1.00 52.44 105 LYS A N 1
ATOM 808 C CA . LYS A 1 105 ? -27.504 -15.454 5.513 1.00 52.44 105 LYS A CA 1
ATOM 809 C C . LYS A 1 105 ? -27.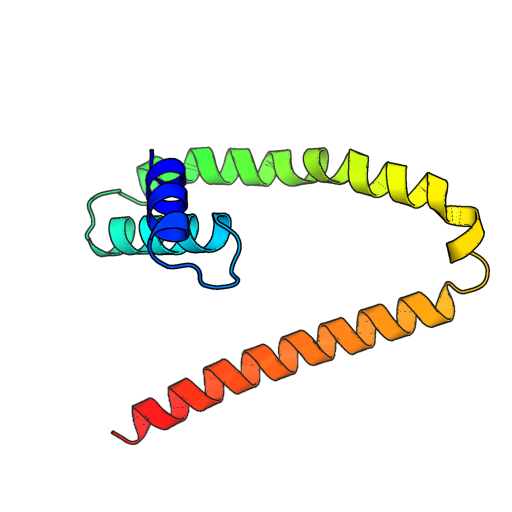631 -16.084 6.911 1.00 52.44 105 LYS A C 1
ATOM 811 O O . LYS A 1 105 ? -28.201 -17.171 7.013 1.00 52.44 105 LYS A O 1
ATOM 816 N N . LYS A 1 106 ? -27.083 -15.457 7.955 1.00 41.69 106 LYS A N 1
ATOM 817 C CA . LYS A 1 106 ? -27.246 -15.847 9.365 1.00 41.69 106 LYS A CA 1
ATOM 818 C C . LYS A 1 106 ? -27.993 -14.760 10.117 1.00 41.69 106 LYS A C 1
ATOM 820 O O . LYS A 1 106 ? -28.791 -15.147 10.993 1.00 41.69 106 LYS A O 1
#